Protein AF-A0A645EBZ2-F1 (afdb_monomer_lite)

Foldseek 3Di:
DEEPDPCPVVVDDDLAQDHYFHPDPVRVVVSVVCCVVDPVSVVRNPVRNVVPPPDCVVVVVVVVVVVVVVD

Sequence (71 aa):
MLTNYATANSQVINGVDGYITELSVDGIANGIEKLYKDDKLRNSLENNCINKGYRNKSELEKLYKIIEENR

Secondary structure (DSSP, 8-state):
-EE--TTHHHH--BTTTB-EEPSSHHHHHHHHHHHHH-HHHHHHHHHHHHHS---THHHHHHHHHHHHHT-

Structure (mmCIF, N/CA/C/O backbone):
data_AF-A0A645EBZ2-F1
#
_entry.id   AF-A0A645EBZ2-F1
#
loop_
_atom_site.group_PDB
_atom_site.id
_atom_site.type_symbol
_atom_site.label_atom_id
_atom_site.label_alt_id
_atom_site.label_comp_id
_atom_site.label_asym_id
_atom_site.label_entity_id
_atom_site.label_seq_id
_atom_site.pdbx_PDB_ins_code
_atom_site.Cartn_x
_atom_site.Cartn_y
_atom_site.Cartn_z
_atom_site.occupancy
_atom_site.B_iso_or_equiv
_atom_site.auth_seq_id
_atom_site.auth_comp_id
_atom_site.auth_asym_id
_atom_site.auth_atom_id
_atom_site.pdbx_PDB_model_num
ATOM 1 N N . MET A 1 1 ? -1.752 -1.702 -3.021 1.00 89.88 1 MET A N 1
ATOM 2 C CA . MET A 1 1 ? -1.221 -0.695 -3.965 1.00 89.88 1 MET A CA 1
ATOM 3 C C . MET A 1 1 ? -2.292 0.349 -4.201 1.00 89.88 1 MET A C 1
ATOM 5 O O . MET A 1 1 ? -3.452 -0.025 -4.308 1.00 89.88 1 MET A O 1
ATOM 9 N N . LEU A 1 2 ? -1.908 1.620 -4.254 1.00 92.31 2 LEU A N 1
AT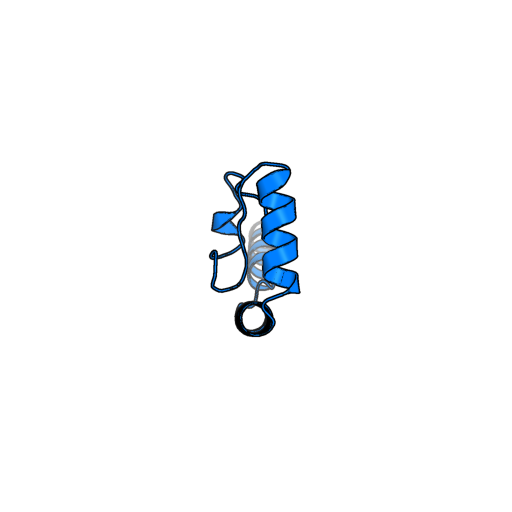OM 10 C CA . LEU A 1 2 ? -2.769 2.771 -4.522 1.00 92.31 2 LEU A CA 1
ATOM 11 C C . LEU A 1 2 ? -2.115 3.618 -5.619 1.00 92.31 2 LEU A C 1
ATOM 13 O O . LEU A 1 2 ? -0.898 3.596 -5.782 1.00 92.31 2 LEU A O 1
ATOM 17 N N . THR A 1 3 ? -2.900 4.377 -6.366 1.00 92.06 3 THR A N 1
ATOM 18 C CA . THR A 1 3 ? -2.392 5.449 -7.235 1.00 92.06 3 THR A CA 1
ATOM 19 C C . THR A 1 3 ? -2.283 6.749 -6.440 1.00 92.06 3 THR A C 1
ATOM 21 O O . THR A 1 3 ? -2.997 6.931 -5.451 1.00 92.06 3 THR A O 1
ATOM 24 N N . ASN A 1 4 ? -1.397 7.654 -6.859 1.00 91.50 4 ASN A N 1
ATOM 25 C CA . ASN A 1 4 ? -1.067 8.900 -6.162 1.00 91.50 4 ASN A CA 1
ATOM 26 C C . ASN A 1 4 ? -2.183 9.962 -6.241 1.00 91.50 4 ASN A C 1
ATOM 28 O O . ASN A 1 4 ? -2.016 11.030 -6.826 1.00 91.50 4 ASN A O 1
ATOM 32 N N . TYR A 1 5 ? -3.344 9.658 -5.663 1.00 90.19 5 TYR A N 1
ATOM 33 C CA . TYR A 1 5 ? -4.387 10.636 -5.372 1.00 90.19 5 TYR A CA 1
ATOM 34 C C . TYR A 1 5 ? -4.044 11.417 -4.098 1.00 90.19 5 TYR A C 1
ATOM 36 O O . TYR A 1 5 ? -3.288 10.941 -3.252 1.00 90.19 5 TYR A O 1
ATOM 44 N N . ALA A 1 6 ? -4.657 12.589 -3.914 1.00 90.19 6 ALA A N 1
ATOM 45 C CA . ALA A 1 6 ? -4.357 13.492 -2.797 1.00 90.19 6 ALA A CA 1
ATOM 46 C C . ALA A 1 6 ? -4.441 12.831 -1.404 1.00 90.19 6 ALA A C 1
ATOM 48 O O . ALA A 1 6 ? -3.690 13.190 -0.501 1.00 90.19 6 ALA A O 1
ATOM 49 N N . THR A 1 7 ? -5.322 11.843 -1.229 1.00 90.88 7 THR A N 1
ATOM 50 C CA . THR A 1 7 ? -5.532 11.123 0.037 1.00 90.88 7 THR A CA 1
ATOM 51 C C . THR A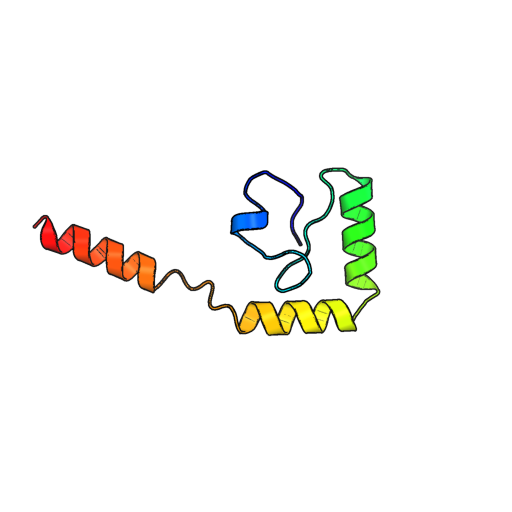 1 7 ? -4.716 9.834 0.167 1.00 90.88 7 THR A C 1
ATOM 53 O O . THR A 1 7 ? -4.779 9.184 1.204 1.00 90.88 7 THR A O 1
ATOM 56 N N . ALA A 1 8 ? -3.926 9.437 -0.835 1.00 89.06 8 ALA A N 1
ATOM 57 C CA . ALA A 1 8 ? -3.191 8.169 -0.787 1.00 89.06 8 ALA A CA 1
ATOM 58 C C . ALA A 1 8 ? -2.191 8.126 0.385 1.00 89.06 8 ALA A C 1
ATOM 60 O O . ALA A 1 8 ? -2.116 7.130 1.102 1.00 89.06 8 ALA A O 1
ATOM 61 N N . ASN A 1 9 ? -1.496 9.240 0.640 1.00 88.75 9 ASN A N 1
ATOM 62 C CA . ASN A 1 9 ? -0.517 9.352 1.728 1.00 88.75 9 ASN A CA 1
ATOM 63 C C . ASN A 1 9 ? -1.141 9.345 3.135 1.00 88.75 9 ASN A C 1
ATOM 65 O O . ASN A 1 9 ? -0.436 9.077 4.103 1.00 88.75 9 ASN A O 1
ATOM 69 N N . SER A 1 10 ? -2.441 9.640 3.279 1.00 87.31 10 SER A N 1
ATOM 70 C CA . SER A 1 10 ? -3.120 9.527 4.579 1.00 87.31 10 SER A CA 1
ATOM 71 C C . SER A 1 10 ? -3.603 8.106 4.873 1.00 87.31 10 SER A 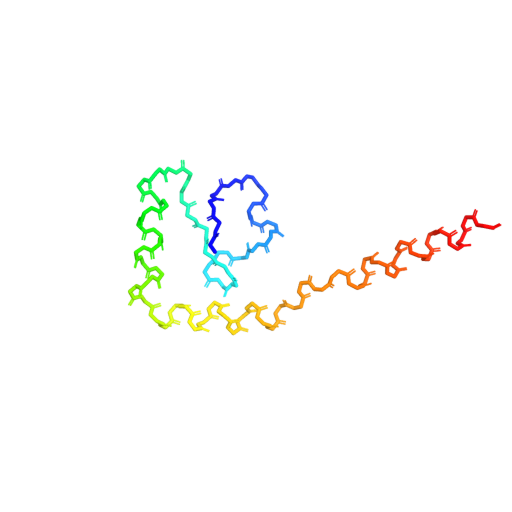C 1
ATOM 73 O O . SER A 1 10 ? -3.941 7.804 6.014 1.00 87.31 10 SER A O 1
ATOM 75 N N . GLN A 1 11 ? -3.626 7.234 3.861 1.00 84.56 11 GLN A N 1
ATOM 76 C CA . GLN A 1 11 ? -4.056 5.842 3.988 1.00 84.56 11 GLN A CA 1
ATOM 77 C C . GLN A 1 11 ? -2.869 4.890 4.147 1.00 84.56 11 GLN A C 1
ATOM 79 O O . GLN A 1 11 ? -2.939 3.950 4.936 1.00 84.56 11 GLN A O 1
ATOM 84 N N . VAL A 1 12 ? -1.773 5.132 3.424 1.00 89.00 12 VAL A N 1
ATOM 85 C CA . VAL A 1 12 ? -0.562 4.303 3.475 1.00 89.00 12 VAL A CA 1
ATOM 86 C C . VAL A 1 12 ? 0.696 5.164 3.448 1.00 89.00 12 VAL A C 1
ATOM 88 O O . VAL A 1 12 ? 0.733 6.229 2.834 1.00 89.00 12 VAL A O 1
ATOM 91 N N . ILE A 1 13 ? 1.757 4.660 4.065 1.00 90.50 13 ILE A N 1
ATOM 92 C CA . ILE A 1 13 ? 3.118 5.150 3.895 1.00 90.50 13 ILE A CA 1
ATOM 93 C C . ILE A 1 13 ? 3.762 4.367 2.749 1.00 90.50 13 ILE A C 1
ATOM 95 O O . ILE A 1 13 ? 4.039 3.167 2.853 1.00 90.50 13 ILE A O 1
ATOM 99 N N . ASN A 1 14 ? 4.028 5.071 1.650 1.00 92.69 14 ASN A N 1
ATOM 100 C CA . ASN A 1 14 ? 4.634 4.482 0.463 1.00 92.69 14 ASN A CA 1
ATOM 101 C C . ASN A 1 14 ? 5.959 3.766 0.784 1.00 92.69 14 ASN A C 1
ATOM 103 O O . ASN A 1 14 ? 6.861 4.348 1.382 1.00 92.69 14 ASN A O 1
ATOM 107 N N . GLY A 1 15 ? 6.074 2.508 0.362 1.00 90.62 15 GLY A N 1
ATOM 108 C CA . GLY A 1 15 ? 7.241 1.654 0.573 1.00 90.62 15 GLY A CA 1
ATOM 109 C C . GLY A 1 15 ? 7.334 1.020 1.964 1.00 90.62 15 GLY A C 1
ATOM 110 O O . GLY A 1 15 ? 8.243 0.225 2.186 1.00 90.62 15 GLY A O 1
ATOM 111 N N . VAL A 1 16 ? 6.417 1.338 2.883 1.00 90.06 16 VAL A N 1
ATOM 112 C CA . VAL A 1 16 ? 6.412 0.784 4.245 1.00 90.06 16 VAL A CA 1
ATOM 113 C C . VAL A 1 16 ? 5.269 -0.206 4.416 1.00 90.06 16 VAL A C 1
ATOM 115 O O . VAL A 1 16 ? 5.525 -1.390 4.581 1.00 90.06 16 VAL A O 1
ATOM 118 N N . ASP A 1 17 ? 4.023 0.256 4.355 1.00 88.75 17 ASP A N 1
ATOM 119 C CA . ASP A 1 17 ? 2.801 -0.550 4.554 1.00 88.75 17 ASP A CA 1
ATOM 120 C C . ASP A 1 17 ? 1.906 -0.586 3.301 1.00 88.75 17 ASP A C 1
ATOM 122 O O . ASP A 1 17 ? 0.887 -1.271 3.251 1.00 88.75 17 ASP A O 1
ATOM 126 N N . GLY A 1 18 ? 2.308 0.135 2.258 1.00 91.31 18 GLY A N 1
ATOM 127 C CA . GLY A 1 18 ? 1.656 0.159 0.967 1.00 91.31 18 GLY A CA 1
ATOM 128 C C . GLY A 1 18 ? 2.606 0.643 -0.117 1.00 91.31 18 GLY A C 1
ATOM 129 O O . GLY A 1 18 ? 3.738 1.042 0.135 1.00 91.31 18 GLY A O 1
ATOM 130 N N . TYR A 1 19 ? 2.134 0.609 -1.356 1.00 94.38 19 TYR A N 1
ATOM 131 C CA . TYR A 1 19 ? 2.869 1.116 -2.509 1.00 94.38 19 TYR A CA 1
ATOM 132 C C . TYR A 1 19 ? 1.982 2.107 -3.250 1.00 94.38 19 TYR A C 1
ATOM 134 O O . TYR A 1 19 ? 0.862 1.746 -3.629 1.00 94.38 19 TYR A O 1
ATOM 142 N N . ILE A 1 20 ? 2.471 3.336 -3.408 1.00 95.31 20 ILE A N 1
ATOM 143 C CA . ILE A 1 20 ? 1.819 4.411 -4.150 1.00 95.31 20 ILE A CA 1
ATOM 144 C C . ILE A 1 20 ? 2.517 4.530 -5.501 1.00 95.31 20 ILE A C 1
ATOM 146 O O . ILE A 1 20 ? 3.718 4.797 -5.561 1.00 95.31 20 ILE A O 1
ATOM 150 N N . THR A 1 21 ? 1.757 4.335 -6.572 1.00 95.19 21 THR A N 1
ATOM 151 C CA . THR A 1 21 ? 2.230 4.513 -7.945 1.00 95.19 21 THR A CA 1
ATOM 152 C C . THR A 1 21 ? 1.743 5.823 -8.553 1.00 95.19 21 THR A C 1
ATOM 154 O O . THR A 1 21 ? 0.825 6.460 -8.036 1.00 95.19 21 THR A O 1
ATOM 157 N N . GLU A 1 22 ? 2.325 6.211 -9.680 1.00 93.06 22 GLU A N 1
ATOM 158 C CA . GLU A 1 22 ? 1.874 7.351 -10.468 1.00 93.06 22 GLU A CA 1
ATOM 159 C C . GLU A 1 22 ? 0.425 7.189 -10.937 1.00 93.06 22 GLU A C 1
ATOM 161 O O . GLU A 1 22 ? -0.068 6.086 -11.178 1.00 93.06 22 GLU A O 1
ATOM 166 N N . LEU A 1 23 ? -0.268 8.318 -11.087 1.00 91.88 23 LEU A N 1
ATOM 167 C CA . LEU A 1 23 ? -1.623 8.356 -11.626 1.00 91.88 23 LEU A CA 1
ATOM 168 C C . LEU A 1 23 ? -1.588 8.299 -13.163 1.00 91.88 23 LEU A C 1
ATOM 170 O O . LEU A 1 23 ? -1.975 9.238 -13.852 1.00 91.88 23 LEU A O 1
ATOM 174 N N . SER A 1 24 ? -1.068 7.200 -13.698 1.00 94.88 24 SER A N 1
ATOM 175 C CA . SER A 1 24 ? -0.963 6.931 -15.131 1.00 94.88 24 SER A CA 1
ATOM 176 C C . SER A 1 24 ? -1.162 5.438 -15.390 1.00 94.88 24 SER A C 1
ATOM 178 O O . SER A 1 24 ? -0.923 4.607 -14.513 1.00 94.88 24 SER A O 1
ATOM 180 N N . VAL A 1 25 ? -1.611 5.078 -16.595 1.00 95.19 25 VAL A N 1
ATOM 181 C CA . VAL A 1 25 ? -1.787 3.666 -16.980 1.00 95.19 25 VAL A CA 1
ATOM 182 C C . VAL A 1 25 ? -0.456 2.914 -16.881 1.00 95.19 25 VAL A C 1
ATOM 184 O O . VAL A 1 25 ? -0.405 1.838 -16.286 1.00 95.19 25 VAL A O 1
ATOM 187 N N . ASP A 1 26 ? 0.626 3.520 -17.373 1.00 96.56 26 ASP A N 1
ATOM 188 C CA . ASP A 1 26 ? 1.972 2.946 -17.304 1.00 96.56 26 ASP A CA 1
ATOM 189 C C . ASP A 1 26 ? 2.463 2.811 -15.860 1.00 96.56 26 ASP A C 1
ATOM 191 O O . ASP A 1 26 ? 3.010 1.777 -15.483 1.00 96.56 26 ASP A O 1
ATOM 195 N N . GLY A 1 27 ? 2.214 3.812 -15.012 1.00 94.81 27 GLY A N 1
ATOM 196 C CA . GLY A 1 27 ? 2.541 3.751 -13.589 1.00 94.81 27 GLY A CA 1
ATOM 197 C C . GLY A 1 27 ? 1.825 2.599 -12.887 1.00 94.81 27 GLY A C 1
ATOM 198 O O . GLY A 1 27 ? 2.429 1.862 -12.102 1.00 94.81 27 GLY A O 1
ATOM 199 N N . ILE A 1 28 ? 0.545 2.387 -13.192 1.00 95.25 28 ILE A N 1
ATOM 200 C CA . ILE A 1 28 ? -0.223 1.260 -12.654 1.00 95.25 28 ILE A CA 1
ATOM 201 C C . ILE A 1 28 ? 0.369 -0.069 -13.126 1.00 95.25 28 ILE A C 1
ATOM 203 O O . ILE A 1 28 ? 0.645 -0.932 -12.292 1.00 95.25 28 ILE A O 1
ATOM 207 N N . ALA A 1 29 ? 0.614 -0.230 -14.42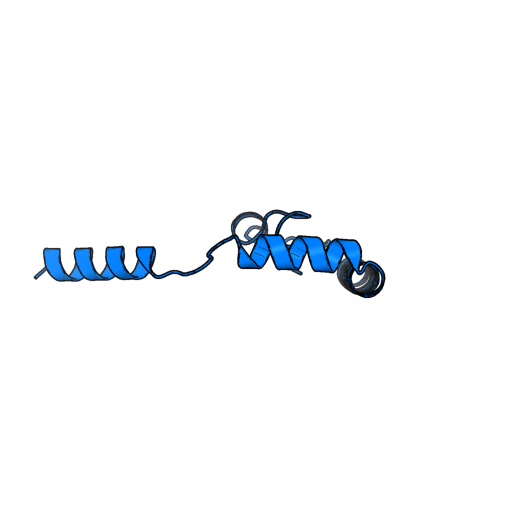7 1.00 96.75 29 ALA A N 1
ATOM 208 C CA . ALA A 1 29 ? 1.180 -1.459 -14.978 1.00 96.75 29 ALA A CA 1
ATOM 209 C C . ALA A 1 29 ? 2.557 -1.779 -14.370 1.00 96.75 29 ALA A C 1
ATOM 211 O O . ALA A 1 29 ? 2.762 -2.876 -13.845 1.00 96.75 29 ALA A O 1
ATOM 212 N N . ASN A 1 30 ? 3.461 -0.796 -14.340 1.00 96.19 30 ASN A N 1
ATOM 213 C CA . ASN A 1 30 ? 4.804 -0.931 -13.772 1.00 96.19 30 ASN A CA 1
ATOM 214 C C . ASN A 1 30 ? 4.764 -1.238 -12.272 1.00 96.19 30 ASN A C 1
ATOM 216 O O . ASN A 1 30 ? 5.549 -2.042 -11.770 1.00 96.19 30 ASN A O 1
ATOM 220 N N . GLY A 1 31 ? 3.843 -0.613 -11.536 1.00 95.12 31 GLY A N 1
ATOM 221 C CA . GLY A 1 31 ? 3.683 -0.858 -10.108 1.00 95.12 31 GLY A CA 1
ATOM 222 C C . GLY A 1 31 ? 3.181 -2.270 -9.805 1.00 95.12 31 GLY A C 1
ATOM 223 O O . GLY A 1 31 ? 3.703 -2.915 -8.894 1.00 95.12 31 GLY A O 1
ATOM 224 N N . ILE A 1 32 ? 2.225 -2.776 -10.593 1.00 95.31 32 ILE A N 1
ATOM 225 C CA . ILE A 1 32 ? 1.752 -4.163 -10.490 1.00 95.31 32 ILE A CA 1
ATOM 226 C C . ILE A 1 32 ? 2.889 -5.126 -10.826 1.00 95.31 32 ILE A C 1
ATOM 228 O O . ILE A 1 32 ? 3.137 -6.053 -10.061 1.00 95.31 32 ILE A O 1
ATOM 232 N N . GLU A 1 33 ? 3.607 -4.901 -11.928 1.00 97.06 33 GLU A N 1
ATOM 233 C CA . GLU A 1 33 ? 4.717 -5.759 -12.345 1.00 97.06 33 GLU A CA 1
ATOM 234 C C . GLU A 1 33 ? 5.827 -5.803 -11.288 1.00 97.06 33 GLU A C 1
ATOM 236 O O . GLU A 1 33 ? 6.299 -6.883 -10.925 1.00 97.06 33 GLU A O 1
ATOM 241 N N . LYS A 1 34 ? 6.213 -4.643 -10.745 1.00 95.31 34 LYS A N 1
ATOM 242 C CA . LYS A 1 34 ? 7.205 -4.544 -9.672 1.00 95.31 34 LYS A CA 1
ATOM 243 C C . LYS A 1 34 ? 6.771 -5.339 -8.451 1.00 95.31 34 LYS A C 1
ATOM 245 O O . LYS A 1 34 ? 7.548 -6.140 -7.938 1.00 95.31 34 LYS A O 1
ATOM 250 N N . LEU A 1 35 ? 5.534 -5.131 -8.001 1.00 95.38 35 LEU A N 1
ATOM 251 C CA . LEU A 1 35 ? 5.003 -5.873 -6.870 1.00 95.38 35 LEU A CA 1
ATOM 252 C C . LEU A 1 35 ? 4.933 -7.360 -7.176 1.00 95.38 35 LEU A C 1
ATOM 254 O O . LEU A 1 35 ? 5.261 -8.123 -6.290 1.00 95.38 35 LEU A O 1
ATOM 258 N N . TYR A 1 36 ? 4.577 -7.784 -8.386 1.00 95.44 36 TYR A N 1
ATOM 259 C CA . TYR A 1 36 ? 4.512 -9.196 -8.767 1.00 95.44 36 TYR A CA 1
ATOM 260 C C . TYR A 1 36 ? 5.890 -9.876 -8.820 1.00 95.44 36 TYR A C 1
ATOM 262 O O . TYR A 1 36 ? 6.014 -11.043 -8.460 1.00 95.44 36 TYR A O 1
ATOM 270 N N . LYS A 1 37 ? 6.938 -9.156 -9.235 1.00 97.25 37 LYS A N 1
ATOM 271 C CA . LYS A 1 37 ? 8.302 -9.698 -9.352 1.00 97.25 37 LYS A CA 1
ATOM 272 C C . LYS A 1 37 ? 9.102 -9.656 -8.048 1.00 97.25 37 LYS A C 1
ATOM 274 O O . LYS A 1 37 ? 10.009 -10.465 -7.876 1.00 97.25 37 LYS A O 1
ATOM 279 N N . ASP A 1 38 ? 8.812 -8.712 -7.153 1.00 96.81 38 ASP A N 1
ATOM 280 C CA . ASP A 1 38 ? 9.590 -8.497 -5.928 1.00 96.81 38 ASP A CA 1
ATOM 281 C C . ASP A 1 38 ? 8.883 -9.059 -4.685 1.00 96.81 38 ASP A C 1
ATOM 283 O O . ASP A 1 38 ? 8.157 -8.368 -3.964 1.00 96.81 38 ASP A O 1
ATOM 287 N N . ASP A 1 39 ? 9.121 -10.342 -4.421 1.00 95.69 39 ASP A N 1
ATOM 288 C CA . ASP A 1 39 ? 8.562 -11.060 -3.272 1.00 95.69 39 ASP A CA 1
ATOM 289 C C . ASP A 1 39 ? 9.013 -10.464 -1.931 1.00 95.69 39 ASP A C 1
ATOM 291 O O . ASP A 1 39 ? 8.249 -10.443 -0.965 1.00 95.69 39 ASP A O 1
ATOM 295 N N . LYS A 1 40 ? 10.246 -9.943 -1.856 1.00 95.75 40 LYS A N 1
ATOM 296 C CA . LYS A 1 40 ? 10.779 -9.345 -0.623 1.00 95.75 40 LYS A CA 1
ATOM 297 C C . LYS A 1 40 ? 10.038 -8.063 -0.286 1.00 95.75 40 LYS A C 1
ATOM 299 O O . LYS A 1 40 ? 9.667 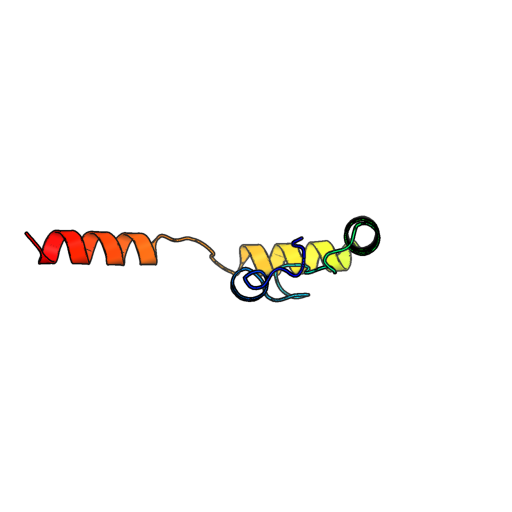-7.858 0.871 1.00 95.75 40 LYS A O 1
ATOM 304 N N . LEU A 1 41 ? 9.803 -7.223 -1.293 1.00 94.19 41 LEU A N 1
ATOM 305 C CA . LEU A 1 41 ? 8.992 -6.025 -1.144 1.00 94.19 41 LEU A CA 1
ATOM 306 C C . LEU A 1 41 ? 7.580 -6.393 -0.690 1.00 94.19 41 LEU A C 1
ATOM 308 O O . LEU A 1 41 ? 7.116 -5.833 0.300 1.00 94.19 41 LEU A O 1
ATOM 312 N N . ARG A 1 42 ? 6.920 -7.360 -1.343 1.00 94.88 42 ARG A N 1
ATOM 313 C CA . ARG A 1 42 ? 5.567 -7.783 -0.939 1.00 94.88 42 ARG A CA 1
ATOM 314 C C . ARG A 1 42 ? 5.514 -8.253 0.510 1.00 94.88 42 ARG A C 1
ATOM 316 O O . ARG A 1 42 ? 4.676 -7.761 1.257 1.00 94.88 42 ARG A O 1
ATOM 323 N N . ASN A 1 43 ? 6.438 -9.119 0.921 1.00 94.44 43 ASN A N 1
ATOM 324 C CA . ASN A 1 43 ? 6.476 -9.639 2.288 1.00 94.44 43 ASN A CA 1
ATOM 325 C C . ASN A 1 43 ? 6.735 -8.527 3.320 1.00 94.44 43 ASN A C 1
ATOM 327 O O . ASN A 1 43 ? 6.162 -8.537 4.407 1.00 94.44 43 ASN A O 1
ATOM 331 N N . SER A 1 44 ? 7.586 -7.548 2.994 1.00 94.12 44 SER A N 1
ATOM 332 C CA . SER A 1 44 ? 7.816 -6.380 3.856 1.00 94.12 44 SER A CA 1
ATOM 333 C C . SER A 1 44 ? 6.540 -5.551 4.031 1.00 94.12 44 SER A C 1
ATOM 335 O O . SER A 1 44 ? 6.147 -5.245 5.158 1.00 94.12 44 SER A O 1
ATOM 337 N N . LEU A 1 45 ? 5.858 -5.243 2.921 1.00 93.31 45 LEU A N 1
ATOM 338 C CA . LEU A 1 45 ? 4.609 -4.483 2.933 1.00 93.31 45 LEU A CA 1
ATOM 339 C C . LEU A 1 45 ? 3.510 -5.217 3.714 1.00 93.31 45 LEU A C 1
ATOM 341 O O . LEU A 1 45 ? 2.823 -4.595 4.519 1.00 93.31 45 LEU A O 1
ATOM 345 N N . GLU A 1 46 ? 3.367 -6.529 3.515 1.00 91.12 46 GLU A N 1
ATOM 346 C CA . GLU A 1 46 ? 2.391 -7.366 4.222 1.00 91.12 46 GLU A CA 1
ATOM 347 C C . GLU A 1 46 ? 2.616 -7.339 5.737 1.00 91.12 46 GLU A C 1
ATOM 349 O O . GLU A 1 46 ? 1.699 -7.011 6.491 1.00 91.12 46 GLU A O 1
ATOM 354 N N . ASN A 1 47 ? 3.848 -7.592 6.185 1.00 91.69 47 ASN A N 1
ATOM 355 C CA . ASN A 1 47 ? 4.186 -7.588 7.608 1.00 91.69 47 ASN A CA 1
ATOM 356 C C . ASN A 1 47 ? 3.917 -6.226 8.258 1.00 91.69 47 ASN A C 1
ATOM 358 O O . ASN A 1 47 ? 3.341 -6.145 9.345 1.00 91.69 47 ASN A O 1
ATOM 362 N N . ASN A 1 48 ? 4.303 -5.137 7.594 1.00 88.62 48 ASN A N 1
ATOM 363 C CA . ASN A 1 48 ? 4.066 -3.789 8.108 1.00 88.62 48 ASN A CA 1
ATOM 364 C C . ASN A 1 48 ? 2.577 -3.424 8.114 1.00 88.62 48 ASN A C 1
ATOM 366 O O . ASN A 1 48 ? 2.121 -2.769 9.051 1.00 88.62 48 ASN A O 1
ATOM 370 N N . CYS A 1 49 ? 1.816 -3.874 7.114 1.00 86.56 49 CYS A N 1
ATOM 371 C CA . CYS A 1 49 ? 0.373 -3.668 7.035 1.00 86.56 49 CYS A CA 1
ATOM 372 C C . CYS A 1 49 ? -0.371 -4.412 8.155 1.00 86.56 49 CYS A C 1
ATOM 374 O 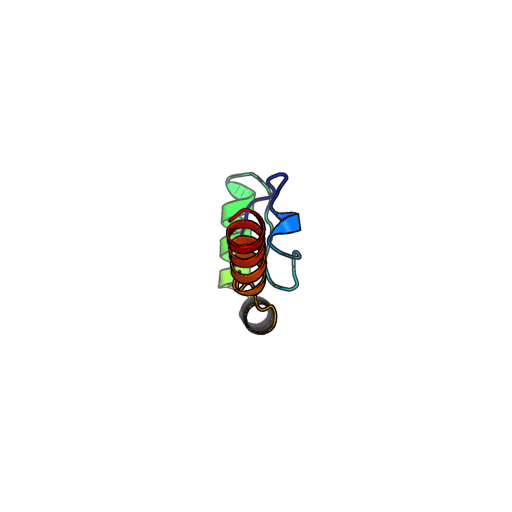O . CYS A 1 49 ? -1.235 -3.829 8.801 1.00 86.56 49 CYS A O 1
ATOM 376 N N . ILE A 1 50 ? 0.008 -5.659 8.457 1.00 83.75 50 ILE A N 1
ATOM 377 C CA . ILE A 1 50 ? -0.570 -6.433 9.572 1.00 83.75 50 ILE A CA 1
ATOM 378 C C . ILE A 1 50 ? -0.304 -5.745 10.918 1.00 83.75 50 ILE A C 1
ATOM 380 O O . ILE A 1 50 ? -1.192 -5.666 11.769 1.00 83.75 50 ILE A O 1
ATOM 384 N N . ASN A 1 51 ? 0.910 -5.225 11.110 1.00 78.88 51 ASN A N 1
ATOM 385 C CA . ASN A 1 51 ? 1.306 -4.562 12.354 1.00 78.88 51 ASN A CA 1
ATOM 386 C C . ASN A 1 51 ? 0.652 -3.183 12.530 1.00 78.88 51 ASN A C 1
ATOM 388 O O . ASN A 1 51 ? 0.406 -2.747 13.658 1.00 78.88 51 ASN A O 1
ATOM 392 N N . LYS A 1 52 ? 0.333 -2.493 11.432 1.00 69.19 52 LYS A N 1
ATOM 393 C CA . LYS A 1 52 ? -0.469 -1.273 11.461 1.00 69.19 52 LYS A CA 1
ATOM 394 C C . LYS A 1 52 ? -1.940 -1.637 11.570 1.00 69.19 52 LYS A C 1
ATOM 396 O O . LYS A 1 52 ? -2.639 -1.856 10.591 1.00 69.19 52 LYS A O 1
ATOM 401 N N . GLY A 1 53 ? -2.433 -1.678 12.803 1.00 62.38 53 GLY A N 1
ATOM 402 C CA . GLY A 1 53 ? -3.850 -1.858 13.086 1.00 62.38 53 GLY A CA 1
ATOM 403 C C . GLY A 1 53 ? -4.706 -0.719 12.519 1.00 62.38 53 GLY A C 1
ATOM 404 O O . GLY A 1 53 ? -5.096 0.172 13.260 1.00 62.38 53 GLY A O 1
ATOM 405 N N . TYR A 1 54 ? -5.094 -0.796 11.243 1.00 62.59 54 TYR A N 1
ATOM 406 C CA . TYR A 1 54 ? -6.091 0.068 10.584 1.00 62.59 54 TYR A CA 1
ATOM 407 C C . TYR A 1 54 ? -7.525 -0.149 11.107 1.00 62.59 54 TYR A C 1
ATOM 409 O O . TYR A 1 54 ? -8.517 0.141 10.436 1.00 62.59 54 TYR A O 1
ATOM 417 N N . ARG A 1 55 ? -7.673 -0.731 12.299 1.00 64.75 55 ARG A N 1
ATOM 418 C CA . ARG A 1 55 ? -8.974 -1.068 12.867 1.00 64.75 55 ARG A CA 1
ATOM 419 C C . ARG A 1 55 ? -9.598 0.205 13.417 1.00 64.75 55 ARG A C 1
ATOM 421 O O . ARG A 1 55 ? -9.155 0.721 14.432 1.00 64.75 55 ARG A O 1
ATOM 428 N N . ASN A 1 56 ? -10.707 0.616 12.817 1.00 72.00 56 ASN A N 1
ATOM 429 C CA . ASN A 1 56 ? -11.501 1.790 13.197 1.00 72.00 56 ASN A CA 1
ATOM 430 C C . ASN A 1 56 ? -12.258 1.633 14.537 1.00 72.00 56 ASN A C 1
ATOM 432 O O . ASN A 1 56 ? -13.275 2.282 14.776 1.00 72.00 56 ASN A O 1
ATOM 436 N N . LYS A 1 57 ? -11.821 0.707 15.403 1.00 80.19 57 LYS A N 1
ATOM 437 C CA . LYS A 1 57 ? -12.506 0.396 16.660 1.00 80.19 57 LYS A CA 1
ATOM 438 C C . LYS A 1 57 ? -12.464 1.599 17.600 1.00 80.19 57 LYS A C 1
ATOM 440 O O . LYS A 1 57 ? -13.494 1.952 18.153 1.00 80.19 57 LYS A O 1
ATOM 445 N N . SER A 1 58 ? -11.309 2.248 17.745 1.00 79.62 58 SER A N 1
ATOM 446 C CA . SER A 1 58 ? -11.167 3.460 18.561 1.00 79.62 58 SER A CA 1
ATOM 447 C C . SER A 1 58 ? -12.055 4.604 18.075 1.00 79.62 58 SER A C 1
ATOM 449 O O . SER A 1 58 ? -12.575 5.369 18.879 1.00 79.62 58 SER A O 1
ATOM 451 N N . GLU A 1 59 ? -12.244 4.727 16.768 1.00 84.56 59 GLU A N 1
ATOM 452 C CA . GLU A 1 59 ? -13.062 5.760 16.138 1.00 84.56 59 GLU A CA 1
ATOM 453 C C . GLU A 1 59 ? -14.551 5.492 16.371 1.00 84.56 59 GLU A C 1
ATOM 455 O O . GLU A 1 59 ? -15.292 6.425 16.677 1.00 84.56 59 GLU A O 1
ATOM 460 N N . LEU A 1 60 ? -14.976 4.225 16.323 1.00 88.12 60 LEU A N 1
ATOM 461 C CA . LEU A 1 60 ? -16.328 3.820 16.719 1.00 88.12 60 LEU A CA 1
ATOM 462 C C . LEU A 1 60 ? -16.598 4.084 18.206 1.00 88.12 60 LEU A C 1
ATOM 464 O O . LEU A 1 60 ? -17.656 4.605 18.538 1.00 88.12 60 LEU A O 1
ATOM 468 N N . GLU A 1 61 ? -15.643 3.795 19.094 1.00 89.38 61 GLU A N 1
ATOM 469 C CA . GLU A 1 61 ? -15.760 4.106 20.531 1.00 89.38 61 GLU A CA 1
ATOM 470 C C . GLU A 1 61 ? -15.927 5.619 20.769 1.00 89.38 61 GLU A C 1
ATOM 472 O O . GLU A 1 61 ? -16.792 6.039 21.536 1.00 89.38 61 GLU A O 1
ATOM 477 N N . LYS A 1 62 ? -15.158 6.461 20.059 1.00 88.94 62 LYS A N 1
ATOM 478 C CA . LYS A 1 62 ? -15.320 7.929 20.107 1.00 88.94 62 LYS A CA 1
ATOM 479 C C . LYS A 1 62 ? -16.722 8.353 19.661 1.00 88.94 62 LYS A C 1
ATOM 481 O O . LYS A 1 62 ? -17.318 9.222 20.290 1.00 88.94 62 LYS A O 1
ATOM 486 N N . LEU A 1 63 ? -17.242 7.750 18.590 1.00 91.56 63 LEU A N 1
ATOM 487 C CA . LEU A 1 63 ? -18.576 8.052 18.073 1.00 91.56 63 LEU A CA 1
ATOM 488 C C . LEU A 1 63 ? -19.668 7.684 19.085 1.00 91.56 63 LEU A C 1
ATOM 490 O O . LEU A 1 63 ? -20.538 8.508 19.356 1.00 91.56 63 LEU A O 1
ATOM 494 N N . TYR A 1 64 ? -19.608 6.482 19.666 1.00 92.38 64 TYR A N 1
ATOM 495 C CA . TYR A 1 64 ? -20.575 6.059 20.681 1.00 92.38 64 TYR A CA 1
ATOM 496 C C . TYR A 1 64 ? -20.542 6.962 21.909 1.00 92.38 64 TYR A C 1
ATOM 498 O O . TYR A 1 64 ? -21.601 7.370 22.375 1.00 92.38 64 TYR A O 1
ATOM 506 N N . LYS A 1 65 ? -19.349 7.364 22.362 1.00 94.06 65 LYS A N 1
ATOM 507 C CA . LYS A 1 65 ? -19.202 8.307 23.472 1.00 94.06 65 LYS A CA 1
ATOM 508 C C . LYS A 1 65 ? -19.914 9.638 23.205 1.00 94.06 65 LYS A C 1
ATOM 510 O O . LYS A 1 65 ? -20.642 10.113 24.065 1.00 94.06 65 LYS A O 1
ATOM 515 N N . ILE A 1 66 ? -19.763 10.211 22.008 1.00 94.12 66 ILE A N 1
ATOM 516 C CA . ILE A 1 66 ? -20.458 11.458 21.637 1.00 94.12 66 ILE A CA 1
ATOM 517 C C . ILE A 1 66 ? -21.980 11.254 21.628 1.00 94.12 66 ILE A C 1
ATOM 519 O O . ILE A 1 66 ? -22.717 12.122 22.088 1.00 94.12 66 ILE A O 1
ATOM 523 N N . ILE A 1 67 ? -22.462 10.124 21.103 1.00 94.94 67 ILE A N 1
ATOM 524 C CA . ILE A 1 67 ? -23.899 9.812 21.066 1.00 94.94 67 ILE A CA 1
ATOM 525 C C . ILE A 1 67 ? -24.465 9.659 22.487 1.00 94.94 67 ILE A C 1
ATOM 527 O O . ILE A 1 67 ? -25.562 10.144 22.748 1.00 94.94 67 ILE A O 1
ATOM 531 N N . GLU A 1 68 ? -23.729 9.020 23.399 1.00 91.62 68 GLU A N 1
ATOM 532 C CA . GLU A 1 68 ? -24.123 8.884 24.807 1.00 91.62 68 GLU A CA 1
ATOM 533 C C . GLU A 1 68 ? -24.082 10.217 25.567 1.00 91.62 68 GLU A C 1
ATOM 535 O O . GLU A 1 68 ? -24.986 10.484 26.348 1.00 91.62 68 GLU A O 1
ATOM 540 N N . GLU A 1 69 ? -23.086 11.074 25.319 1.00 86.12 69 GLU A N 1
ATOM 541 C CA . GLU A 1 69 ? -22.965 12.401 25.951 1.00 86.12 69 GLU A CA 1
ATOM 542 C C . GLU A 1 69 ? -24.053 13.394 25.507 1.00 86.12 69 GLU A C 1
ATOM 544 O O . GLU A 1 69 ? -24.338 14.351 26.223 1.00 86.12 69 GLU A O 1
ATOM 549 N N . ASN A 1 70 ? -24.659 13.187 24.334 1.00 72.81 70 ASN A N 1
ATOM 550 C CA . ASN A 1 70 ? -25.750 14.020 23.811 1.00 72.81 70 ASN A CA 1
ATOM 551 C C . ASN A 1 70 ? -27.151 13.475 24.152 1.00 72.81 70 ASN A C 1
ATOM 553 O O . ASN A 1 70 ? -28.140 13.929 23.569 1.00 72.81 70 ASN A O 1
ATOM 557 N N . ARG A 1 71 ? -27.244 12.494 25.055 1.00 63.00 71 ARG A N 1
ATOM 558 C CA . ARG A 1 71 ? -28.499 11.888 25.508 1.00 63.00 71 ARG A CA 1
ATOM 559 C C . ARG A 1 71 ? -28.909 12.403 26.883 1.00 63.00 71 ARG A C 1
ATOM 561 O O . ARG A 1 71 ? -30.133 12.586 27.064 1.00 63.00 71 ARG A O 1
#

Radius of gyration: 16.77 Å; chains: 1; bounding box: 39×25×43 Å

pLDDT: mean 89.18, std 8.57, range [62.38, 97.25]

Organism: NCBI:txid1076179